Protein AF-A0A7C3SQ49-F1 (afdb_monomer)

Sequence (162 aa):
MRISTFVISEFVRDLIRKKVIDDKIDVESNEYNQIVITSQLMNLFWKGINSESCVVLSERTPICTTAYTLSIKSSSFLKSLNIEFIKNLFNTPGIKILLFYFPPIIPYVQDDIRKEKGRLLVDKKIRKILKDFNIPFIEVKTTDIKERVNLIISHIKENQVQ

pLDDT: mean 86.78, std 9.84, range [42.56, 95.81]

Radius of gyration: 16.17 Å; Cα contacts (8 Å, |Δi|>4): 155; chains: 1; bounding box: 40×34×42 Å

Mean predicted aligned error: 5.2 Å

Foldseek 3Di:
DDQAEQEADCVLVVCCVVVVAPLAQFLSGDQSSLVVVLVVQLVSLVVQVPDPRYDYHYPDDLLLSLLRCVSYPYDPVSNVSSVVSVVCSQPPPPDDDAAEDEQPQADDDDDVRDDPVRNVSSNVSSVVCCVVVVPDYDYQNDNDPVSSVVVVVVVVVVVVPD

Secondary structure (DSSP, 8-state):
-PPEEEEE-SHHHHHHHTTSS-S--STT--HHHHHHHHHHHHHHHHHHHTSTTEEEEESS-HHHHHHHHTTS---HHHHHHHHHHHHHHHT-TT-----EE--TTS-----TT--HHHHHHHHHHHHHHHHHTT---EE-----HHHHHHHHHHHHHHTT--

Structure (mmCIF, N/CA/C/O backbone):
data_AF-A0A7C3SQ49-F1
#
_entry.id   AF-A0A7C3SQ49-F1
#
loop_
_atom_site.group_PDB
_atom_site.id
_atom_site.type_symbol
_atom_site.label_atom_id
_atom_site.label_alt_id
_atom_site.label_comp_id
_atom_site.label_asym_id
_atom_site.label_entity_id
_atom_site.label_seq_id
_atom_site.pdbx_PDB_ins_code
_atom_site.Cartn_x
_atom_site.Cartn_y
_atom_site.Cartn_z
_atom_site.occupancy
_atom_site.B_iso_or_equiv
_atom_site.auth_seq_id
_atom_site.auth_comp_id
_atom_site.auth_asym_id
_atom_site.auth_atom_id
_atom_site.pdbx_PDB_model_num
ATOM 1 N N . MET A 1 1 ? -22.186 -8.055 20.337 1.00 55.56 1 MET A N 1
ATOM 2 C CA . MET A 1 1 ? -21.827 -7.949 18.906 1.00 55.56 1 MET A CA 1
ATOM 3 C C . MET A 1 1 ? -20.456 -8.590 18.712 1.00 55.56 1 MET A C 1
ATOM 5 O O . MET A 1 1 ? -19.560 -8.255 19.477 1.00 55.56 1 MET A O 1
ATOM 9 N N . ARG A 1 2 ? -20.287 -9.562 17.802 1.00 62.12 2 ARG A N 1
ATOM 10 C CA . ARG A 1 2 ? -18.960 -10.135 17.493 1.00 62.12 2 ARG A CA 1
ATOM 11 C C . ARG A 1 2 ? -18.287 -9.229 16.465 1.00 62.12 2 ARG A C 1
ATOM 13 O O . ARG A 1 2 ? -18.840 -9.043 15.389 1.00 62.12 2 ARG A O 1
ATOM 20 N N . ILE A 1 3 ? -17.124 -8.681 16.801 1.00 75.38 3 ILE A N 1
ATOM 21 C CA . ILE A 1 3 ? -16.267 -8.001 15.826 1.00 75.38 3 ILE A CA 1
ATOM 22 C C . ILE A 1 3 ? -15.633 -9.089 14.958 1.00 75.38 3 ILE A C 1
ATOM 24 O O . ILE A 1 3 ? -15.024 -10.021 15.487 1.00 75.38 3 ILE A O 1
ATOM 28 N N . SER A 1 4 ? -15.817 -8.998 13.645 1.00 83.44 4 SER A N 1
ATOM 29 C CA . SER A 1 4 ? -15.126 -9.852 12.681 1.00 83.44 4 SER A CA 1
ATOM 30 C C . SER A 1 4 ? -13.827 -9.181 12.228 1.00 83.44 4 SER A C 1
ATOM 32 O O . SER A 1 4 ? -13.705 -7.957 12.267 1.00 83.44 4 SER A O 1
ATOM 34 N N . THR A 1 5 ? -12.834 -9.973 11.828 1.00 88.50 5 THR A N 1
ATOM 35 C CA . THR A 1 5 ? -11.570 -9.455 11.292 1.00 88.50 5 THR A CA 1
ATOM 36 C C . THR A 1 5 ? -11.391 -9.971 9.875 1.00 88.50 5 THR A C 1
ATOM 38 O O . THR A 1 5 ? -11.434 -11.180 9.649 1.00 88.50 5 THR A O 1
ATOM 41 N N . PHE A 1 6 ? -11.152 -9.067 8.930 1.00 90.44 6 PHE A N 1
ATOM 42 C CA . PHE A 1 6 ? -10.839 -9.385 7.542 1.00 90.44 6 PHE A CA 1
ATOM 43 C C . PHE A 1 6 ? -9.395 -8.991 7.248 1.00 90.44 6 PHE A C 1
ATOM 45 O O . PHE A 1 6 ? -9.004 -7.838 7.424 1.00 90.44 6 PHE A O 1
ATOM 52 N N . VAL A 1 7 ? -8.588 -9.957 6.817 1.00 91.69 7 VAL A N 1
ATOM 53 C CA . VAL A 1 7 ? -7.155 -9.753 6.588 1.00 91.69 7 VAL A CA 1
ATOM 54 C C . VAL A 1 7 ? -6.872 -9.724 5.088 1.00 91.69 7 VAL A C 1
ATOM 56 O O . VAL A 1 7 ? -7.198 -10.664 4.368 1.00 91.69 7 VAL A O 1
ATOM 59 N N . ILE A 1 8 ? -6.240 -8.647 4.626 1.00 92.69 8 ILE A N 1
ATOM 60 C CA . ILE A 1 8 ? -5.730 -8.468 3.266 1.00 92.69 8 ILE A CA 1
ATOM 61 C C . ILE A 1 8 ? -4.213 -8.669 3.315 1.00 92.69 8 ILE A C 1
ATOM 63 O O . ILE A 1 8 ? -3.447 -7.765 3.656 1.00 92.69 8 ILE A O 1
ATOM 67 N N . SER A 1 9 ? -3.783 -9.882 2.988 1.00 91.06 9 SER A N 1
ATOM 68 C CA . SER A 1 9 ? -2.388 -10.325 3.040 1.00 91.06 9 SER A CA 1
ATOM 69 C C . SER A 1 9 ? -2.110 -11.290 1.883 1.00 91.06 9 SER A C 1
ATOM 71 O O . SER A 1 9 ? -3.044 -11.852 1.311 1.00 91.06 9 SER A O 1
ATOM 73 N N . GLU A 1 10 ? -0.841 -11.415 1.487 1.00 85.75 10 GLU A N 1
ATOM 74 C CA . GLU A 1 10 ? -0.303 -12.421 0.548 1.00 85.75 10 GLU A CA 1
ATOM 75 C C . GLU A 1 10 ? -0.932 -12.546 -0.858 1.00 85.75 10 GLU A C 1
ATOM 77 O O . GLU A 1 10 ? -0.421 -13.302 -1.685 1.00 85.75 10 GLU A O 1
ATOM 82 N N . PHE A 1 11 ? -1.948 -11.756 -1.219 1.00 90.44 11 PHE A N 1
ATOM 83 C CA . PHE A 1 11 ? -2.664 -11.919 -2.492 1.00 90.44 11 PHE A CA 1
ATOM 84 C C . PHE A 1 11 ? -1.765 -11.773 -3.733 1.00 90.44 11 PHE A C 1
ATOM 86 O O . PHE A 1 11 ? -2.005 -12.417 -4.749 1.00 90.44 11 PHE A O 1
ATOM 93 N N . VAL A 1 12 ? -0.700 -10.965 -3.672 1.00 89.81 12 VAL A N 1
ATOM 94 C CA . VAL A 1 12 ? 0.274 -10.859 -4.775 1.00 89.81 12 VAL A CA 1
ATOM 95 C C . VAL A 1 12 ? 1.025 -12.181 -4.958 1.00 89.81 12 VAL A C 1
ATOM 97 O O . VAL A 1 12 ? 1.199 -12.638 -6.084 1.00 89.81 12 VAL A O 1
ATOM 100 N N . ARG A 1 13 ? 1.413 -12.840 -3.856 1.00 88.75 13 ARG A N 1
ATOM 101 C CA . ARG A 1 13 ? 2.046 -14.167 -3.905 1.00 88.75 13 ARG A CA 1
ATOM 102 C C . ARG A 1 13 ? 1.069 -15.206 -4.451 1.00 88.75 13 ARG A C 1
ATOM 104 O O . ARG A 1 13 ? 1.483 -16.076 -5.208 1.00 88.75 13 ARG A O 1
ATOM 111 N N . ASP A 1 14 ? -0.219 -15.100 -4.127 1.00 92.00 14 ASP A N 1
ATOM 112 C CA . ASP A 1 14 ? -1.255 -15.960 -4.713 1.00 92.00 14 ASP A CA 1
ATOM 113 C C . ASP A 1 14 ? -1.382 -15.786 -6.223 1.00 92.00 14 ASP A C 1
ATOM 115 O O . ASP A 1 14 ? -1.474 -16.781 -6.940 1.00 92.00 14 ASP A O 1
ATOM 119 N N . LEU A 1 15 ? -1.370 -14.544 -6.714 1.00 92.31 15 LEU A N 1
ATOM 120 C CA . LEU A 1 15 ? -1.434 -14.253 -8.147 1.00 92.31 15 LEU A CA 1
ATOM 121 C C . LEU A 1 15 ? -0.223 -14.837 -8.894 1.00 92.31 15 LEU A C 1
ATOM 123 O O . LEU A 1 15 ? -0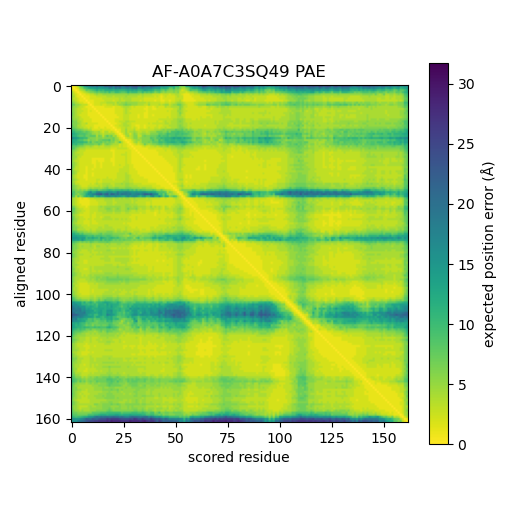.408 -15.430 -9.957 1.00 92.31 15 LEU A O 1
ATOM 127 N N . ILE A 1 16 ? 0.981 -14.753 -8.312 1.00 91.00 16 ILE A N 1
ATOM 128 C CA . ILE A 1 16 ? 2.202 -15.376 -8.857 1.00 91.00 16 ILE A CA 1
ATOM 129 C C . ILE A 1 16 ? 2.083 -16.907 -8.847 1.00 91.00 16 ILE A C 1
ATOM 131 O O . ILE A 1 16 ? 2.281 -17.552 -9.875 1.00 91.00 16 ILE A O 1
ATOM 135 N N . ARG A 1 17 ? 1.702 -17.515 -7.711 1.00 91.88 17 ARG A N 1
ATOM 136 C CA . ARG A 1 17 ? 1.540 -18.980 -7.581 1.00 91.88 17 ARG A CA 1
ATOM 137 C C . ARG A 1 17 ? 0.535 -19.545 -8.585 1.00 91.88 17 ARG A C 1
ATOM 139 O O . ARG A 1 17 ? 0.760 -20.610 -9.153 1.00 91.88 17 ARG A O 1
ATOM 146 N N . LYS A 1 18 ? -0.559 -18.817 -8.819 1.00 94.31 18 LYS A N 1
ATOM 147 C CA . LYS A 1 18 ? -1.603 -19.157 -9.799 1.00 94.31 18 LYS A CA 1
ATOM 148 C C . LYS A 1 18 ? -1.219 -18.808 -11.242 1.00 94.31 18 LYS A C 1
ATOM 150 O O . LYS A 1 18 ? -2.017 -19.067 -12.137 1.00 94.31 18 LYS A O 1
ATOM 155 N N . LYS A 1 19 ? -0.027 -18.241 -11.469 1.00 93.06 19 LYS A N 1
ATOM 156 C CA . LYS A 1 19 ? 0.484 -17.800 -12.778 1.00 93.06 19 LYS A CA 1
ATOM 157 C C . LYS A 1 19 ? -0.425 -16.781 -13.478 1.00 93.06 19 LYS A C 1
ATOM 159 O O . LYS A 1 19 ? -0.509 -16.765 -14.701 1.00 93.06 19 LYS A O 1
ATOM 164 N N . VAL A 1 20 ? -1.119 -15.946 -12.703 1.00 93.69 20 VAL A N 1
ATOM 165 C CA . VAL A 1 20 ? -1.936 -14.836 -13.230 1.00 93.69 20 VAL A CA 1
ATOM 166 C C . VAL A 1 20 ? -1.044 -13.657 -13.618 1.00 93.69 20 VAL A C 1
ATOM 168 O O . VAL A 1 20 ? -1.305 -12.980 -14.604 1.00 93.69 20 VAL A O 1
ATOM 171 N N . ILE A 1 21 ? 0.015 -13.428 -12.842 1.00 92.00 21 ILE A N 1
ATOM 172 C CA . ILE A 1 21 ? 1.062 -12.438 -13.105 1.00 92.00 21 ILE A CA 1
ATOM 173 C C . ILE A 1 21 ? 2.426 -13.125 -13.024 1.00 92.00 21 ILE A C 1
ATOM 175 O O . ILE A 1 21 ? 2.552 -14.179 -12.393 1.00 92.00 21 ILE A O 1
ATOM 179 N N . ASP A 1 22 ? 3.439 -12.527 -13.645 1.00 87.50 22 ASP A N 1
ATOM 180 C CA . ASP A 1 22 ? 4.829 -12.947 -13.445 1.00 87.50 22 ASP A CA 1
ATOM 181 C C . ASP A 1 22 ? 5.377 -12.477 -12.077 1.00 87.50 22 ASP A C 1
ATOM 183 O O . ASP A 1 22 ? 4.722 -11.752 -11.322 1.00 87.50 22 ASP A O 1
ATOM 187 N N . ASP A 1 23 ? 6.583 -12.921 -11.730 1.00 80.69 23 ASP A N 1
ATOM 188 C CA . ASP A 1 23 ? 7.265 -12.590 -10.475 1.00 80.69 23 ASP A CA 1
ATOM 189 C C . ASP A 1 23 ? 7.907 -11.189 -10.464 1.00 80.69 23 ASP A C 1
ATOM 191 O O . ASP A 1 23 ? 8.385 -10.729 -9.421 1.00 80.69 23 ASP A O 1
ATOM 195 N N . LYS A 1 24 ? 7.851 -10.446 -11.578 1.00 82.50 24 LYS A N 1
ATOM 196 C CA . LYS A 1 24 ? 8.351 -9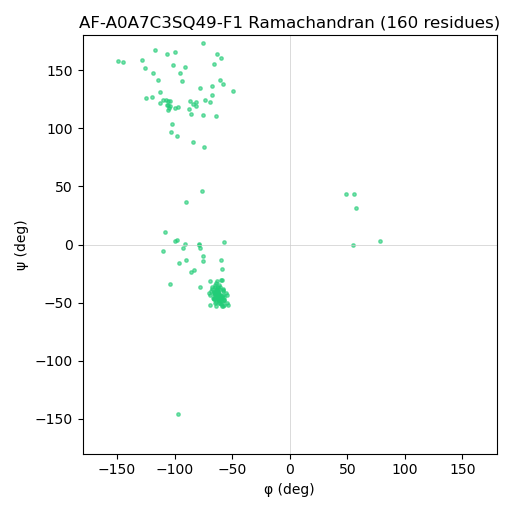.071 -11.679 1.00 82.50 24 LYS A CA 1
ATOM 197 C C . LYS A 1 24 ? 7.284 -8.107 -11.174 1.00 82.50 24 LYS A C 1
ATOM 199 O O . LYS A 1 24 ? 6.452 -7.573 -11.914 1.00 82.50 24 LYS A O 1
ATOM 204 N N . ILE A 1 25 ? 7.318 -7.856 -9.870 1.00 76.19 25 ILE A N 1
ATOM 205 C CA . ILE A 1 25 ? 6.320 -7.025 -9.171 1.00 76.19 25 ILE A CA 1
ATOM 206 C C . ILE A 1 25 ? 6.854 -5.672 -8.669 1.00 76.19 25 ILE A C 1
ATOM 208 O O . ILE A 1 25 ? 6.078 -4.866 -8.158 1.00 76.19 25 ILE A O 1
ATOM 212 N N . ASP A 1 26 ? 8.160 -5.421 -8.804 1.00 77.00 26 ASP A N 1
ATOM 213 C CA . ASP A 1 26 ? 8.848 -4.204 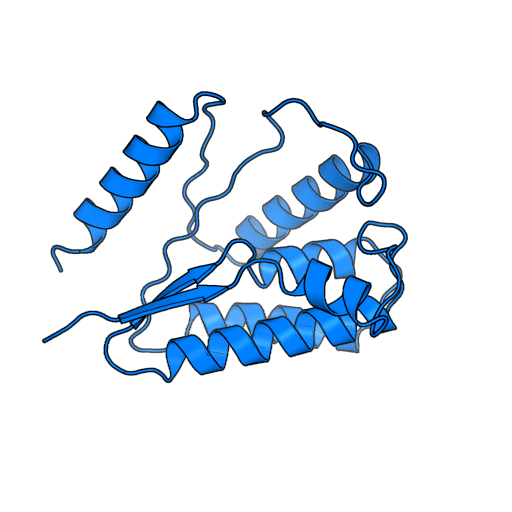-8.337 1.00 77.00 26 ASP A CA 1
ATOM 214 C C . ASP A 1 26 ? 9.030 -3.170 -9.479 1.00 77.00 26 ASP A C 1
ATOM 216 O O . ASP A 1 26 ? 8.195 -3.063 -10.372 1.00 77.00 26 ASP A O 1
ATOM 220 N N . VAL A 1 27 ? 10.123 -2.401 -9.498 1.00 73.62 27 VAL A N 1
ATOM 221 C CA . VAL A 1 27 ? 10.458 -1.426 -10.561 1.00 73.62 27 VAL A CA 1
ATOM 222 C C . VAL A 1 27 ? 10.614 -2.028 -11.963 1.00 73.62 27 VAL A C 1
ATOM 224 O O . VAL A 1 27 ? 10.650 -1.295 -12.946 1.00 73.62 27 VAL A O 1
ATOM 227 N N . GLU A 1 28 ? 10.713 -3.351 -12.056 1.00 78.56 28 GLU A N 1
ATOM 228 C CA . GLU A 1 28 ? 10.777 -4.109 -13.313 1.00 78.56 28 GLU A CA 1
ATOM 229 C C . GLU A 1 28 ? 9.414 -4.675 -13.727 1.00 78.56 28 GLU A C 1
ATOM 231 O O . GLU A 1 28 ? 9.321 -5.403 -14.714 1.00 78.56 28 GLU A O 1
ATOM 236 N N . SER A 1 29 ? 8.362 -4.363 -12.968 1.00 82.94 29 SER A N 1
ATOM 237 C CA . SER A 1 29 ? 7.008 -4.793 -13.277 1.00 82.94 29 SER A CA 1
ATOM 238 C C . SER A 1 29 ? 6.488 -4.169 -14.566 1.00 82.94 29 SER A C 1
ATOM 240 O O . SER A 1 29 ? 6.914 -3.092 -14.990 1.00 82.94 29 SER A O 1
ATOM 242 N N . ASN A 1 30 ? 5.528 -4.851 -15.179 1.00 86.50 30 ASN A N 1
ATOM 243 C CA . ASN A 1 30 ? 4.822 -4.369 -16.353 1.00 86.50 30 ASN A CA 1
ATOM 244 C C . ASN A 1 30 ? 3.454 -3.775 -15.964 1.00 86.50 30 ASN A C 1
ATOM 246 O O . ASN A 1 30 ? 2.956 -3.949 -14.850 1.00 86.50 30 ASN A O 1
ATOM 250 N N . GLU A 1 31 ? 2.842 -3.047 -16.894 1.00 88.38 31 GLU A N 1
ATOM 251 C CA . GLU A 1 31 ? 1.553 -2.391 -16.664 1.00 88.38 31 GLU A CA 1
ATOM 252 C C . GLU A 1 31 ? 0.414 -3.383 -16.390 1.00 88.38 31 GLU A C 1
ATOM 254 O O . GLU A 1 31 ? -0.411 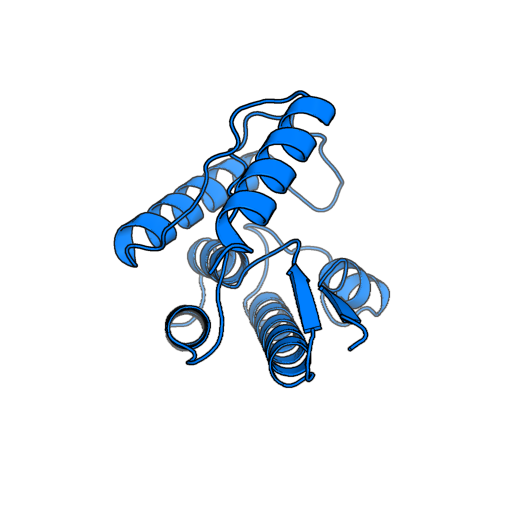-3.130 -15.513 1.00 88.38 31 GLU A O 1
ATOM 259 N N . TYR A 1 32 ? 0.399 -4.528 -17.077 1.00 90.06 32 TYR A N 1
ATOM 260 C CA . TYR A 1 32 ? -0.608 -5.570 -16.876 1.00 90.06 32 TYR A CA 1
ATOM 261 C C . TYR A 1 32 ? -0.600 -6.095 -15.434 1.00 90.06 32 TYR A C 1
ATOM 263 O O . TYR A 1 32 ? -1.644 -6.111 -14.782 1.00 90.06 32 TYR A O 1
ATOM 271 N N . ASN A 1 33 ? 0.574 -6.431 -14.891 1.00 91.19 33 ASN A N 1
ATOM 272 C CA . ASN A 1 33 ? 0.717 -6.877 -13.507 1.00 91.19 33 ASN A CA 1
ATOM 273 C C . ASN A 1 33 ? 0.171 -5.832 -12.530 1.00 91.19 33 ASN A C 1
ATOM 275 O O . ASN A 1 33 ? -0.561 -6.177 -11.605 1.00 91.19 33 ASN A O 1
ATOM 279 N N . GLN A 1 34 ? 0.497 -4.551 -12.736 1.00 90.12 34 GLN A N 1
ATOM 280 C CA . GLN A 1 34 ? 0.024 -3.482 -11.856 1.00 90.12 34 GLN A CA 1
ATOM 281 C C . GLN A 1 34 ? -1.492 -3.278 -11.952 1.00 90.12 34 GLN A C 1
ATOM 283 O O . GLN A 1 34 ? -2.123 -3.065 -10.920 1.00 90.12 34 GLN A O 1
ATOM 288 N N . ILE A 1 35 ? -2.096 -3.415 -13.139 1.00 90.88 35 ILE A N 1
ATOM 289 C CA . ILE A 1 35 ? -3.560 -3.413 -13.297 1.00 90.88 35 ILE A CA 1
ATOM 290 C C . ILE A 1 35 ? -4.176 -4.547 -12.475 1.00 90.88 35 ILE A C 1
ATOM 292 O O . ILE A 1 35 ? -5.039 -4.290 -11.640 1.00 90.88 35 ILE A O 1
ATOM 296 N N . VAL A 1 36 ? -3.700 -5.785 -12.653 1.00 92.62 36 VAL A N 1
ATOM 297 C CA . VAL A 1 36 ? -4.234 -6.958 -11.942 1.00 92.62 36 VAL A CA 1
ATOM 298 C C . VAL A 1 36 ? -4.091 -6.799 -10.425 1.00 92.62 36 VAL A C 1
ATOM 300 O O . VAL A 1 36 ? -5.048 -7.032 -9.684 1.00 92.62 36 VAL A O 1
ATOM 303 N N . ILE A 1 37 ? -2.920 -6.362 -9.953 1.00 91.94 37 ILE A N 1
ATOM 304 C CA . ILE A 1 37 ? -2.654 -6.133 -8.528 1.00 91.94 37 ILE A CA 1
ATOM 305 C C . ILE A 1 37 ? -3.580 -5.042 -7.974 1.00 91.94 37 ILE A C 1
ATOM 307 O O . ILE A 1 37 ? -4.196 -5.251 -6.927 1.00 91.94 37 ILE A O 1
ATOM 311 N N . THR A 1 38 ? -3.703 -3.899 -8.658 1.00 92.00 38 THR A N 1
ATOM 312 C CA . THR A 1 38 ? -4.576 -2.797 -8.229 1.00 92.00 38 THR A CA 1
ATOM 313 C C . THR A 1 38 ? -6.038 -3.239 -8.191 1.00 92.00 38 THR A C 1
ATOM 315 O O . THR A 1 38 ? -6.701 -3.022 -7.178 1.00 92.00 38 THR A O 1
ATOM 318 N N . SER A 1 39 ? -6.538 -3.917 -9.227 1.00 92.88 39 SER A N 1
ATOM 319 C CA . SER A 1 39 ? -7.920 -4.410 -9.275 1.00 92.88 39 SER A CA 1
ATOM 320 C C . SER A 1 39 ? -8.222 -5.415 -8.161 1.00 92.88 39 SER A C 1
ATOM 322 O O . SER A 1 39 ? -9.262 -5.315 -7.508 1.00 92.88 39 SER A O 1
ATOM 324 N N . GLN A 1 40 ? -7.306 -6.352 -7.891 1.00 94.62 40 GLN A N 1
ATOM 325 C CA . GLN A 1 40 ? -7.479 -7.317 -6.805 1.00 94.62 40 GLN A CA 1
ATOM 326 C C . GLN A 1 40 ? -7.481 -6.626 -5.436 1.00 94.62 40 GLN A C 1
ATOM 328 O O . GLN A 1 40 ? -8.312 -6.950 -4.585 1.00 94.62 40 GLN A O 1
ATOM 333 N N . LEU A 1 41 ? -6.591 -5.651 -5.229 1.00 93.81 41 LEU A N 1
ATOM 334 C CA . LEU A 1 41 ? -6.538 -4.878 -3.991 1.00 93.81 41 LEU A CA 1
ATOM 335 C C . LEU A 1 41 ? -7.831 -4.081 -3.771 1.00 93.81 41 LEU A C 1
ATOM 337 O O . LEU A 1 41 ? -8.388 -4.131 -2.677 1.00 93.81 41 LEU A O 1
ATOM 341 N N . MET A 1 42 ? -8.338 -3.403 -4.807 1.00 94.00 42 MET A N 1
ATOM 342 C CA . MET A 1 42 ? -9.623 -2.692 -4.766 1.00 94.00 42 MET A CA 1
ATOM 343 C C . MET A 1 42 ? -10.762 -3.614 -4.337 1.00 94.00 42 MET A C 1
ATOM 345 O O . MET A 1 42 ? -11.492 -3.295 -3.403 1.00 94.00 42 MET A O 1
ATOM 349 N N . ASN A 1 43 ? -10.881 -4.779 -4.974 1.00 94.00 43 ASN A N 1
ATOM 350 C CA . ASN A 1 43 ? -11.923 -5.750 -4.655 1.00 94.00 43 ASN A CA 1
ATOM 351 C C . ASN A 1 43 ? -11.854 -6.217 -3.189 1.00 94.00 43 ASN A C 1
ATOM 353 O O . ASN A 1 43 ? -12.867 -6.257 -2.495 1.00 94.00 43 ASN A O 1
ATOM 357 N N . LEU A 1 44 ? -10.652 -6.525 -2.691 1.00 93.38 44 LEU A N 1
ATOM 358 C CA . LEU A 1 44 ? -10.453 -6.957 -1.305 1.00 93.38 44 LEU A CA 1
ATOM 359 C C . LEU A 1 44 ? -10.801 -5.854 -0.296 1.00 93.38 44 LEU A C 1
ATOM 361 O O . LEU A 1 44 ? -11.473 -6.143 0.693 1.00 93.38 44 LEU A O 1
ATOM 365 N N . PHE A 1 45 ? -10.406 -4.603 -0.556 1.00 92.25 45 PHE A N 1
ATOM 366 C CA . PHE A 1 45 ? -10.793 -3.472 0.291 1.00 92.25 45 PHE A CA 1
ATOM 367 C C . PHE A 1 45 ? -12.309 -3.298 0.323 1.00 92.25 45 PHE A C 1
ATOM 369 O O . PHE A 1 45 ? -12.882 -3.269 1.407 1.00 92.25 45 PHE A O 1
ATOM 376 N N . TRP A 1 46 ? -12.979 -3.257 -0.832 1.00 90.94 46 TRP A N 1
ATOM 377 C CA . TRP A 1 46 ? -14.432 -3.071 -0.869 1.00 90.94 46 TRP A CA 1
ATOM 378 C C . TRP A 1 46 ? -15.193 -4.231 -0.235 1.00 90.94 46 TRP A C 1
ATOM 380 O O . TRP A 1 46 ? -16.189 -4.005 0.447 1.00 90.94 46 TRP A O 1
ATOM 390 N N . LYS A 1 47 ? -14.699 -5.465 -0.373 1.00 90.75 47 LYS A N 1
ATOM 391 C CA . LYS A 1 47 ? -15.254 -6.614 0.346 1.00 90.75 47 LYS A CA 1
ATOM 392 C C . LYS A 1 47 ? -15.144 -6.441 1.864 1.00 90.75 47 LYS A C 1
ATOM 394 O O . LYS A 1 47 ? -16.115 -6.704 2.570 1.00 90.75 47 LYS A O 1
ATOM 399 N N . GLY A 1 48 ? -13.991 -5.990 2.360 1.00 89.12 48 GLY A N 1
ATOM 400 C CA . GLY A 1 48 ? -13.780 -5.735 3.787 1.00 89.12 48 GLY A CA 1
ATOM 401 C C . GLY A 1 48 ? -14.647 -4.592 4.319 1.00 89.12 48 GLY A C 1
ATOM 402 O O . GLY A 1 48 ? -15.257 -4.726 5.371 1.00 89.12 48 GLY A O 1
ATOM 403 N N . ILE A 1 49 ? -14.752 -3.502 3.559 1.00 87.44 49 ILE A N 1
ATOM 404 C CA . ILE A 1 49 ? -15.542 -2.311 3.901 1.00 87.44 49 ILE A CA 1
ATOM 405 C C . ILE A 1 49 ? -17.040 -2.616 3.968 1.00 87.44 49 ILE A C 1
ATOM 407 O O . ILE A 1 49 ? -17.717 -2.174 4.889 1.00 87.44 49 ILE A O 1
ATOM 411 N N . ASN A 1 50 ? -17.552 -3.391 3.012 1.00 85.88 50 ASN A N 1
ATOM 412 C CA . ASN A 1 50 ? -18.968 -3.754 2.954 1.00 85.88 50 ASN A CA 1
ATOM 413 C C . ASN A 1 50 ? -19.345 -4.889 3.924 1.00 85.88 50 ASN A C 1
ATOM 415 O O . ASN A 1 50 ? -20.496 -5.319 3.942 1.00 85.88 50 ASN A O 1
ATOM 419 N N . SER A 1 51 ? -18.396 -5.407 4.709 1.00 81.94 51 SER A N 1
ATOM 420 C CA . SER A 1 51 ? -18.675 -6.419 5.728 1.00 81.94 51 SER A CA 1
ATOM 421 C C . SER A 1 51 ? -19.063 -5.731 7.039 1.00 81.94 51 SER A C 1
ATOM 423 O O . SER A 1 51 ? -18.255 -5.015 7.631 1.00 81.94 51 SER A O 1
ATOM 425 N N . GLU A 1 52 ? -20.294 -5.940 7.512 1.00 70.19 52 GLU A N 1
ATOM 426 C CA . GLU A 1 52 ? -20.759 -5.347 8.771 1.00 70.19 52 GLU A CA 1
ATOM 427 C C . GLU A 1 52 ? -19.866 -5.752 9.959 1.00 70.19 52 GLU A C 1
ATOM 429 O O . GLU A 1 52 ? -19.488 -6.915 10.117 1.00 70.19 52 GLU A O 1
ATOM 434 N N . SER A 1 53 ? -19.562 -4.789 10.838 1.00 65.81 53 SER A N 1
ATOM 435 C CA . SER A 1 53 ? -18.794 -5.008 12.078 1.00 65.81 53 SER A CA 1
ATOM 436 C C . SER A 1 53 ? -17.419 -5.661 11.866 1.00 65.81 53 SER A C 1
ATOM 438 O O . SER A 1 53 ? -17.038 -6.577 12.604 1.00 65.81 53 SER A O 1
ATOM 440 N N . CYS A 1 54 ? -16.678 -5.205 10.853 1.00 78.88 54 CYS A N 1
ATOM 441 C CA . CYS A 1 54 ? -15.390 -5.774 10.474 1.00 78.88 54 CYS A CA 1
ATOM 442 C C . CYS A 1 54 ? -14.212 -4.816 10.720 1.00 78.88 54 CYS A C 1
ATOM 444 O O . CYS A 1 54 ? -14.215 -3.672 10.271 1.00 78.88 54 CYS A O 1
ATOM 446 N N . VAL A 1 55 ? -13.154 -5.303 11.373 1.00 88.50 55 VAL A N 1
ATOM 447 C CA . VAL A 1 55 ? -11.826 -4.673 11.343 1.00 88.50 55 VAL A CA 1
ATOM 448 C C . VAL A 1 55 ? -11.079 -5.204 10.126 1.00 88.50 55 VAL A C 1
ATOM 450 O O . VAL A 1 55 ? -10.893 -6.414 9.992 1.00 88.50 55 VAL A O 1
ATOM 453 N N . VAL A 1 56 ? -10.628 -4.311 9.246 1.00 90.88 56 VAL A N 1
ATOM 454 C CA . VAL A 1 56 ? -9.800 -4.681 8.091 1.00 90.88 56 VAL A CA 1
ATOM 455 C C . VAL A 1 56 ? -8.329 -4.465 8.430 1.00 90.88 56 VAL A C 1
ATOM 457 O O . VAL A 1 56 ? -7.903 -3.342 8.692 1.00 90.88 56 VAL A O 1
ATOM 460 N N . LEU A 1 57 ? -7.541 -5.538 8.400 1.00 91.88 57 LEU A N 1
ATOM 461 C CA . LEU A 1 57 ? -6.087 -5.483 8.540 1.00 91.88 57 LEU A CA 1
ATOM 462 C C . LEU A 1 57 ? -5.459 -5.687 7.166 1.00 91.88 57 LEU A C 1
ATOM 464 O O . LEU A 1 57 ? -5.655 -6.735 6.559 1.00 91.88 57 LEU A O 1
ATOM 468 N N . SER A 1 58 ? -4.708 -4.706 6.669 1.00 92.81 58 SER A N 1
ATOM 469 C CA . SER A 1 58 ? -4.088 -4.782 5.343 1.00 92.81 58 SER A CA 1
ATOM 470 C C . SER A 1 58 ? -2.584 -4.569 5.413 1.00 92.81 58 SER A C 1
ATOM 472 O O . SER A 1 58 ? -2.124 -3.549 5.924 1.00 92.81 58 SER A O 1
ATOM 474 N N . GLU A 1 59 ? -1.813 -5.502 4.854 1.00 89.06 59 GLU A N 1
ATOM 475 C CA . GLU A 1 59 ? -0.349 -5.382 4.768 1.00 89.06 59 GLU A CA 1
ATOM 476 C C . GLU A 1 59 ? 0.095 -4.291 3.792 1.00 89.06 59 GLU A C 1
ATOM 478 O O . GLU A 1 59 ? 1.150 -3.678 3.955 1.00 89.06 59 GLU A O 1
ATOM 483 N N . ARG A 1 60 ? -0.698 -4.071 2.738 1.00 87.50 60 ARG A N 1
ATOM 484 C CA . ARG A 1 60 ? -0.440 -3.068 1.704 1.00 87.50 60 ARG A CA 1
ATOM 485 C C . ARG A 1 60 ? -1.634 -2.154 1.549 1.00 87.50 60 ARG A C 1
ATOM 487 O O . ARG A 1 60 ? -2.778 -2.546 1.751 1.00 87.50 60 ARG A O 1
ATOM 494 N N . THR A 1 61 ? -1.368 -0.931 1.132 1.00 91.81 61 THR A N 1
ATOM 495 C CA . THR A 1 61 ? -2.412 0.051 0.856 1.00 91.81 61 THR A CA 1
ATOM 496 C C . THR A 1 61 ? -2.386 0.439 -0.618 1.00 91.81 61 THR A C 1
ATOM 498 O O . THR A 1 61 ? -1.407 0.151 -1.317 1.00 91.81 61 THR A O 1
ATOM 501 N N . PRO A 1 62 ? -3.420 1.135 -1.112 1.00 91.38 62 PRO A N 1
ATOM 502 C CA . PRO A 1 62 ? -3.417 1.664 -2.477 1.00 91.38 62 PRO A CA 1
ATOM 503 C C . PRO A 1 62 ? -2.256 2.633 -2.743 1.00 91.38 62 PRO A C 1
ATOM 505 O O . PRO A 1 62 ? -1.824 2.816 -3.878 1.00 91.38 62 PRO A O 1
ATOM 508 N N . ILE A 1 63 ? -1.679 3.216 -1.687 1.00 94.75 63 ILE A N 1
ATOM 509 C CA . ILE A 1 63 ? -0.460 4.028 -1.769 1.00 94.75 63 ILE A CA 1
ATOM 510 C C . ILE A 1 63 ? 0.708 3.186 -2.295 1.00 94.75 63 ILE A C 1
ATOM 512 O O . ILE A 1 63 ? 1.493 3.669 -3.109 1.00 94.75 63 ILE A O 1
ATOM 516 N N . CYS A 1 64 ? 0.805 1.915 -1.888 1.00 91.12 64 CYS A N 1
ATOM 517 C CA . CYS A 1 64 ? 1.845 1.007 -2.359 1.00 91.12 64 CYS A CA 1
ATOM 518 C C . CYS A 1 64 ? 1.717 0.756 -3.866 1.00 91.12 64 CYS A C 1
ATOM 520 O O . CYS A 1 64 ? 2.683 0.968 -4.594 1.00 91.12 64 CYS A O 1
ATOM 522 N N . THR A 1 65 ? 0.541 0.346 -4.352 1.00 89.88 65 THR A N 1
ATOM 523 C CA . THR A 1 65 ? 0.318 0.064 -5.786 1.00 89.88 65 THR A CA 1
ATOM 524 C C . THR A 1 65 ? 0.510 1.313 -6.643 1.00 89.88 65 THR A C 1
ATOM 526 O O . THR A 1 65 ? 1.120 1.254 -7.711 1.00 89.88 65 THR A O 1
ATOM 529 N N . THR A 1 66 ? 0.102 2.474 -6.128 1.00 92.12 66 THR A N 1
ATOM 530 C CA . THR A 1 66 ? 0.372 3.774 -6.754 1.00 92.12 66 THR A CA 1
ATOM 531 C C . THR A 1 66 ?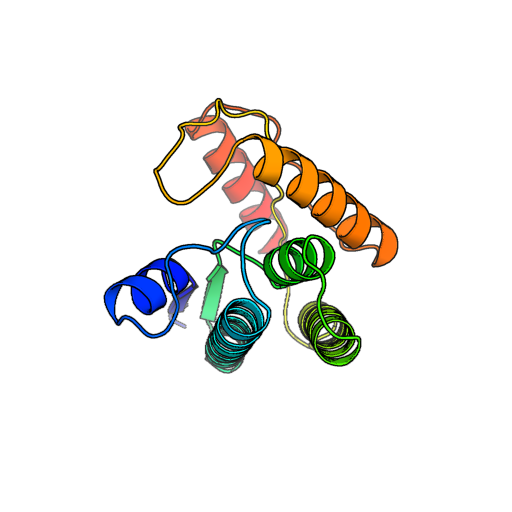 1.873 4.045 -6.845 1.00 92.12 66 THR A C 1
ATOM 533 O O . THR A 1 66 ? 2.366 4.457 -7.893 1.00 92.12 66 THR A O 1
ATOM 536 N N . ALA A 1 67 ? 2.634 3.788 -5.779 1.00 92.19 67 ALA A N 1
ATOM 537 C CA . ALA A 1 67 ? 4.077 4.005 -5.761 1.00 92.19 67 ALA A CA 1
ATOM 538 C C . ALA A 1 67 ? 4.825 3.115 -6.771 1.00 92.19 67 ALA A C 1
ATOM 540 O O . ALA A 1 67 ? 5.725 3.611 -7.455 1.00 92.19 67 ALA A O 1
ATOM 541 N N . TYR A 1 68 ? 4.425 1.848 -6.926 1.00 89.25 68 TYR A N 1
ATOM 542 C CA . TYR A 1 68 ? 4.954 0.969 -7.980 1.00 89.25 68 TYR A CA 1
ATOM 543 C C . TYR A 1 68 ? 4.558 1.456 -9.376 1.00 89.25 68 TYR A C 1
ATOM 545 O O . TYR A 1 68 ? 5.420 1.614 -10.238 1.00 89.25 68 TYR A O 1
ATOM 553 N N . THR A 1 69 ? 3.288 1.819 -9.575 1.00 89.50 69 THR A N 1
ATOM 554 C CA . THR A 1 69 ? 2.786 2.389 -10.838 1.00 89.50 69 THR A CA 1
ATOM 555 C C . THR A 1 69 ? 3.570 3.637 -11.258 1.00 89.50 69 THR A C 1
ATOM 557 O O . THR A 1 69 ? 3.906 3.794 -12.430 1.00 89.50 69 THR A O 1
ATOM 560 N N . LEU A 1 70 ? 3.905 4.520 -10.311 1.00 87.69 70 LEU A N 1
ATOM 561 C CA . LEU A 1 70 ? 4.708 5.728 -10.543 1.00 87.69 70 LEU A CA 1
ATOM 562 C C . LEU A 1 70 ? 6.209 5.457 -10.731 1.00 87.69 70 LEU A C 1
ATOM 564 O O . LEU A 1 70 ? 6.956 6.391 -11.050 1.00 87.69 70 LEU A O 1
ATOM 568 N N . SER A 1 71 ? 6.657 4.229 -10.476 1.00 85.38 71 SER A N 1
ATOM 569 C CA . SER A 1 71 ? 8.048 3.798 -10.642 1.00 85.38 71 SER A CA 1
ATOM 570 C C . SER A 1 71 ? 8.293 3.118 -11.991 1.00 85.38 71 SER A C 1
ATOM 572 O O . SER A 1 71 ? 9.442 3.037 -12.418 1.00 85.38 71 SER A O 1
ATOM 574 N N . ILE A 1 72 ? 7.231 2.704 -12.685 1.00 82.56 72 ILE A N 1
ATOM 575 C CA . ILE A 1 72 ? 7.283 2.132 -14.034 1.00 82.56 72 ILE A CA 1
ATOM 576 C C . ILE A 1 72 ? 6.758 3.125 -15.085 1.00 82.56 72 ILE A C 1
ATOM 578 O O . ILE A 1 72 ? 6.074 4.105 -14.769 1.00 82.56 72 ILE A O 1
ATOM 582 N N . LYS A 1 73 ? 7.047 2.873 -16.368 1.00 78.38 73 LYS A N 1
ATOM 583 C CA . LYS A 1 73 ? 6.396 3.584 -17.481 1.00 78.38 73 LYS A CA 1
ATOM 584 C C . LYS A 1 73 ? 4.963 3.061 -17.649 1.00 78.38 73 LYS A C 1
ATOM 586 O O . LYS A 1 73 ? 4.725 2.173 -18.453 1.00 78.38 73 LYS A O 1
ATOM 591 N N . SER A 1 74 ? 4.035 3.595 -16.860 1.00 78.00 74 SER A N 1
ATOM 592 C CA . SER A 1 74 ? 2.600 3.275 -16.906 1.00 78.00 74 SER A CA 1
ATOM 593 C C . SER A 1 74 ? 1.785 4.344 -17.643 1.00 78.00 74 SER A C 1
ATOM 595 O O . SER A 1 74 ? 2.175 5.525 -17.671 1.00 78.00 74 SER A O 1
ATOM 597 N N . SER A 1 75 ? 0.636 3.941 -18.200 1.00 79.81 75 SER A N 1
ATOM 598 C CA . SER A 1 75 ? -0.332 4.850 -18.821 1.00 79.81 75 SER A CA 1
ATOM 599 C C . SER A 1 75 ? -0.860 5.902 -17.839 1.00 79.81 75 SER A C 1
ATOM 601 O O . SER A 1 75 ? -0.786 5.772 -16.613 1.00 79.81 75 SER A O 1
ATOM 603 N N . SER A 1 76 ? -1.414 6.985 -18.386 1.00 87.00 76 SER A N 1
ATOM 604 C CA . SER A 1 76 ? -2.146 7.988 -17.605 1.00 87.00 76 SER A CA 1
ATOM 605 C C . SER A 1 76 ? -3.369 7.391 -16.906 1.00 87.00 76 SER A C 1
ATOM 607 O O . SER A 1 76 ? -3.655 7.776 -15.775 1.00 87.00 76 SER A O 1
ATOM 609 N N . PHE A 1 77 ? -4.032 6.419 -17.538 1.00 88.38 77 PHE A N 1
ATOM 610 C CA . PHE A 1 77 ? -5.214 5.745 -17.007 1.00 88.38 77 PHE A CA 1
ATOM 611 C C . PHE A 1 77 ? -4.928 4.998 -15.699 1.00 88.38 77 PHE A C 1
ATOM 613 O O . PHE A 1 77 ? -5.615 5.199 -14.701 1.00 88.38 77 PHE A O 1
ATOM 620 N N . LEU A 1 78 ? -3.879 4.170 -15.655 1.00 89.06 78 LEU A N 1
ATOM 621 C CA . LEU A 1 78 ? -3.564 3.429 -14.431 1.00 89.06 78 LEU A CA 1
ATOM 622 C C . LEU A 1 78 ? -3.189 4.375 -13.278 1.00 89.06 78 LEU A C 1
ATOM 624 O O . LEU A 1 78 ? -3.499 4.112 -12.114 1.00 89.06 78 LEU A O 1
ATOM 628 N N . LYS A 1 79 ? -2.543 5.504 -13.590 1.00 90.06 79 LYS A N 1
ATOM 629 C CA . LYS A 1 79 ? -2.238 6.545 -12.600 1.00 90.06 79 LYS A CA 1
ATOM 630 C C . LYS A 1 79 ? -3.509 7.202 -12.070 1.00 90.06 79 LYS A C 1
ATOM 632 O O . LYS A 1 79 ? -3.629 7.339 -10.855 1.00 90.06 79 LYS A O 1
ATOM 637 N N . SER A 1 80 ? -4.447 7.586 -12.941 1.00 90.81 80 SER A N 1
ATOM 638 C CA . SER A 1 80 ? -5.710 8.198 -12.512 1.00 90.81 80 SER A CA 1
ATOM 639 C C . SER A 1 80 ? -6.541 7.234 -11.668 1.00 90.81 80 SER A C 1
ATOM 641 O O . SER A 1 80 ? -6.979 7.622 -10.590 1.00 90.81 80 SER A O 1
ATOM 643 N N . LEU A 1 81 ? -6.642 5.964 -12.076 1.00 90.88 81 LEU A N 1
ATOM 644 C CA . LEU A 1 81 ? -7.352 4.922 -11.328 1.00 90.88 81 LEU A CA 1
ATOM 645 C C . LEU A 1 81 ? -6.809 4.762 -9.899 1.00 90.88 81 LEU A C 1
ATOM 647 O O . LEU A 1 81 ? -7.564 4.737 -8.931 1.00 90.88 81 LEU A O 1
ATOM 651 N N . ASN A 1 82 ? -5.485 4.677 -9.753 1.00 92.06 82 ASN A N 1
ATOM 652 C CA . ASN A 1 82 ? -4.841 4.549 -8.446 1.00 92.06 82 ASN A CA 1
ATOM 653 C C . ASN A 1 82 ? -5.069 5.791 -7.559 1.00 92.06 82 ASN A C 1
ATOM 655 O O . ASN A 1 82 ? -5.327 5.664 -6.361 1.00 92.06 82 ASN A O 1
ATOM 659 N N . ILE A 1 83 ? -5.010 6.991 -8.146 1.00 92.25 83 ILE A N 1
ATOM 660 C CA . ILE A 1 83 ? -5.275 8.251 -7.436 1.00 92.25 83 ILE A CA 1
ATOM 661 C C . ILE A 1 83 ? -6.728 8.312 -6.954 1.00 92.25 83 ILE A C 1
ATOM 663 O O . ILE A 1 83 ? -6.977 8.676 -5.803 1.00 92.25 83 ILE A O 1
ATOM 667 N N . GLU A 1 84 ? -7.684 7.953 -7.809 1.00 93.06 84 GLU A N 1
ATOM 668 C CA . GLU A 1 84 ? -9.101 7.889 -7.447 1.00 93.06 84 GLU A CA 1
ATOM 669 C C . GLU A 1 84 ? -9.350 6.862 -6.348 1.00 93.06 84 GLU A C 1
ATOM 671 O O . GLU A 1 84 ? -10.073 7.153 -5.398 1.00 93.06 84 GLU A O 1
ATOM 676 N N . PHE A 1 85 ? -8.695 5.701 -6.410 1.00 93.50 85 PHE A N 1
ATOM 677 C CA . PHE A 1 85 ? -8.825 4.690 -5.369 1.00 93.50 85 PHE A CA 1
ATOM 678 C C . PHE A 1 85 ? -8.355 5.207 -4.001 1.00 93.50 85 PHE A C 1
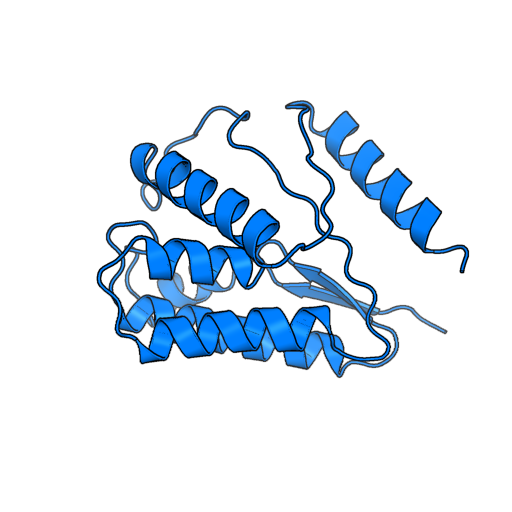ATOM 680 O O . PHE A 1 85 ? -9.077 5.056 -3.017 1.00 93.50 85 PHE A O 1
ATOM 687 N N . ILE A 1 86 ? -7.198 5.879 -3.934 1.00 94.44 86 ILE A N 1
ATOM 688 C CA . ILE A 1 86 ? -6.733 6.526 -2.695 1.00 94.44 86 ILE A CA 1
ATOM 689 C C . ILE A 1 86 ? -7.780 7.529 -2.200 1.00 94.44 86 ILE A C 1
ATOM 691 O O . ILE A 1 86 ? -8.203 7.455 -1.047 1.00 94.44 86 ILE A O 1
ATOM 695 N N . LYS A 1 87 ? -8.225 8.452 -3.061 1.00 93.06 87 LYS A N 1
ATOM 696 C CA . LYS A 1 87 ? -9.188 9.489 -2.668 1.00 93.06 87 LYS A CA 1
ATOM 697 C C . LYS A 1 87 ? -10.492 8.892 -2.146 1.00 93.06 87 LYS A C 1
ATOM 699 O O . LYS A 1 87 ? -10.979 9.344 -1.116 1.00 93.06 87 LYS A O 1
ATOM 704 N N . ASN A 1 88 ? -11.036 7.887 -2.825 1.00 92.75 88 ASN A N 1
ATOM 705 C CA . ASN A 1 88 ? -12.295 7.267 -2.432 1.00 92.75 88 ASN A CA 1
ATOM 706 C C . ASN A 1 88 ? -12.148 6.526 -1.103 1.00 92.75 88 ASN A C 1
ATOM 708 O O . ASN A 1 88 ? -12.960 6.737 -0.208 1.00 92.75 88 ASN A O 1
ATOM 712 N N . LEU A 1 89 ? -11.085 5.734 -0.932 1.00 92.25 89 LEU A N 1
ATOM 713 C CA . LEU A 1 89 ? -10.858 4.965 0.291 1.00 92.25 89 LEU A CA 1
ATOM 714 C C . LEU A 1 89 ? -10.756 5.871 1.530 1.00 92.25 89 LEU A C 1
ATOM 716 O O . LEU A 1 89 ? -11.466 5.654 2.507 1.00 92.25 89 LEU A O 1
ATOM 720 N N . PHE A 1 90 ? -9.911 6.905 1.484 1.00 91.44 90 PHE A N 1
ATOM 721 C CA . PHE A 1 90 ? -9.671 7.779 2.642 1.00 91.44 90 PHE A CA 1
ATOM 722 C C . PHE A 1 90 ? -10.808 8.766 2.938 1.00 91.44 90 PHE A C 1
ATOM 724 O O . PHE A 1 90 ? -10.839 9.323 4.030 1.00 91.44 90 PHE A O 1
ATOM 731 N N . ASN A 1 91 ? -11.745 8.960 2.006 1.00 91.19 91 ASN A N 1
ATOM 732 C CA . ASN A 1 91 ? -12.930 9.800 2.204 1.00 91.19 91 ASN A CA 1
ATOM 733 C C . ASN A 1 91 ? -14.228 8.985 2.326 1.00 91.19 91 ASN A C 1
ATOM 735 O O . ASN A 1 91 ? -15.313 9.563 2.268 1.00 91.19 91 ASN A O 1
ATOM 739 N N . THR A 1 92 ? -14.153 7.655 2.460 1.00 90.56 92 THR A N 1
ATOM 740 C CA . THR A 1 92 ? -15.362 6.830 2.572 1.00 90.56 92 THR A CA 1
ATOM 741 C C . THR A 1 92 ? -16.052 7.087 3.923 1.00 90.56 92 THR A C 1
ATOM 743 O O . THR A 1 92 ? -15.423 6.894 4.969 1.00 90.56 92 THR A O 1
ATOM 746 N N . PRO A 1 93 ? -17.335 7.500 3.941 1.00 87.75 93 PRO A N 1
ATOM 747 C CA . PRO A 1 93 ? -18.062 7.764 5.180 1.00 87.75 93 PRO A CA 1
ATOM 748 C C . PRO A 1 93 ? -18.161 6.528 6.078 1.00 87.75 93 PRO A C 1
ATOM 750 O O . PRO A 1 93 ? -18.362 5.415 5.601 1.00 87.75 93 PRO A O 1
ATOM 753 N N . GLY A 1 94 ? -18.050 6.734 7.392 1.00 86.38 94 GLY A N 1
ATOM 754 C CA . GLY A 1 94 ? -18.161 5.660 8.385 1.00 86.38 94 GLY A CA 1
ATOM 755 C C . GLY A 1 94 ? -16.911 4.787 8.529 1.00 86.38 94 GLY A C 1
ATOM 756 O O . GLY A 1 94 ? -16.922 3.850 9.324 1.00 86.38 94 GLY A O 1
ATOM 757 N N . ILE A 1 95 ? -15.823 5.096 7.813 1.00 87.75 95 ILE A N 1
ATOM 758 C CA . ILE A 1 95 ? -14.570 4.338 7.881 1.00 87.75 95 ILE A CA 1
ATOM 759 C C . ILE A 1 95 ? -13.492 5.160 8.571 1.00 87.75 95 ILE A C 1
ATOM 761 O O . ILE A 1 95 ? -13.137 6.252 8.133 1.00 87.75 95 ILE A O 1
ATOM 765 N N . LYS A 1 96 ? -12.912 4.590 9.627 1.00 89.75 96 LYS A N 1
ATOM 766 C CA . LYS A 1 96 ? -11.718 5.125 10.281 1.00 89.75 96 LYS A CA 1
ATOM 767 C C . LYS A 1 96 ? -10.492 4.356 9.801 1.00 89.75 96 LYS A C 1
ATOM 769 O O . LYS A 1 96 ? -10.386 3.154 10.033 1.00 89.75 96 LYS A O 1
ATOM 774 N N . ILE A 1 97 ? -9.561 5.046 9.145 1.00 91.94 97 ILE A N 1
ATOM 775 C CA . ILE A 1 97 ? -8.318 4.446 8.645 1.00 91.94 97 ILE A CA 1
ATOM 776 C C . ILE A 1 97 ? -7.155 4.849 9.544 1.00 91.94 97 ILE A C 1
ATOM 778 O O . ILE A 1 97 ? -6.862 6.031 9.704 1.00 91.94 97 ILE A O 1
ATOM 782 N N . LEU A 1 98 ? -6.459 3.850 10.086 1.00 93.81 98 LEU A N 1
ATOM 783 C CA . LEU A 1 98 ? -5.177 4.024 10.762 1.00 93.81 98 LEU A CA 1
ATOM 784 C C . LEU A 1 98 ? -4.070 3.530 9.833 1.00 93.81 98 LEU A C 1
ATOM 786 O O . LEU A 1 98 ? -4.036 2.354 9.470 1.00 93.81 98 LEU A O 1
ATOM 790 N N . LEU A 1 99 ? -3.176 4.433 9.433 1.00 95.44 99 LEU A N 1
ATOM 791 C CA . LEU A 1 99 ? -2.078 4.114 8.529 1.00 95.44 99 LEU A CA 1
ATOM 792 C C . LEU A 1 99 ? -0.751 4.066 9.282 1.00 95.44 99 LEU A C 1
ATOM 794 O O . LEU A 1 99 ? -0.296 5.073 9.821 1.00 95.44 99 LEU A O 1
ATOM 798 N N . PHE A 1 100 ? -0.100 2.906 9.254 1.00 95.06 100 PHE A N 1
ATOM 799 C CA . PHE A 1 100 ? 1.239 2.712 9.800 1.00 95.06 100 PHE A CA 1
ATOM 800 C C . PHE A 1 100 ? 2.239 2.606 8.653 1.00 95.06 100 PHE A C 1
ATOM 802 O O . PHE A 1 100 ? 2.137 1.723 7.800 1.00 95.06 100 PHE A O 1
ATOM 809 N N . TYR A 1 101 ? 3.201 3.519 8.622 1.00 94.19 101 TYR A N 1
ATOM 810 C CA . TYR A 1 101 ? 4.248 3.548 7.612 1.00 94.19 101 TYR A CA 1
ATOM 811 C C . TYR A 1 101 ? 5.568 3.068 8.215 1.00 94.19 101 TYR A C 1
ATOM 813 O O . TYR A 1 101 ? 6.063 3.617 9.199 1.00 94.19 101 TYR A O 1
ATOM 821 N N . PHE A 1 102 ? 6.140 2.037 7.595 1.00 91.06 102 PHE A N 1
ATOM 822 C CA . PHE A 1 102 ? 7.408 1.439 7.994 1.00 91.06 102 PHE A CA 1
ATOM 823 C C . PHE A 1 102 ? 8.509 1.923 7.040 1.00 91.06 102 PHE A C 1
ATOM 825 O O . PHE A 1 102 ? 8.576 1.437 5.906 1.00 91.06 102 PHE A O 1
ATOM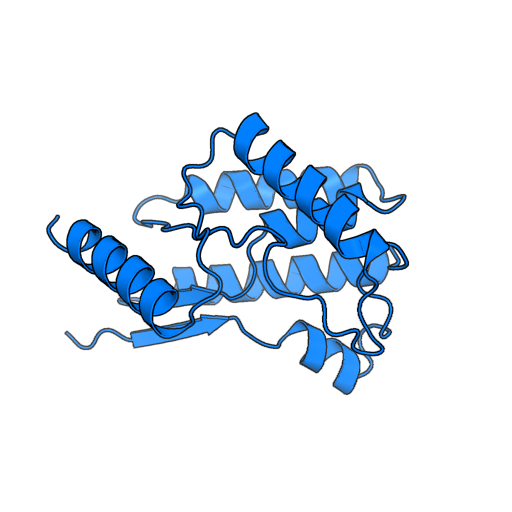 832 N N . PRO A 1 103 ? 9.366 2.873 7.457 1.00 87.25 103 PRO A N 1
ATOM 833 C CA . PRO A 1 103 ? 10.483 3.322 6.643 1.00 87.25 103 PRO A CA 1
ATOM 834 C C . PRO A 1 103 ? 11.482 2.184 6.385 1.00 87.25 103 PRO A C 1
ATOM 836 O O . PRO A 1 103 ? 11.470 1.162 7.081 1.00 87.25 103 PRO A O 1
ATOM 839 N N . PRO A 1 104 ? 12.390 2.330 5.404 1.00 84.88 104 PRO A N 1
ATOM 840 C CA . PRO A 1 104 ? 13.329 1.286 5.020 1.00 84.88 104 PRO A CA 1
ATOM 841 C C . PRO A 1 104 ? 14.504 1.129 6.010 1.00 84.88 104 PRO A C 1
ATOM 843 O O . PRO A 1 104 ? 15.653 1.026 5.605 1.00 84.88 104 PRO A O 1
ATOM 846 N N . ILE A 1 105 ? 14.217 1.104 7.312 1.00 75.88 105 ILE A N 1
ATOM 847 C CA . ILE A 1 105 ? 15.191 1.013 8.412 1.00 75.88 105 ILE A CA 1
ATOM 848 C C . ILE A 1 105 ? 15.596 -0.428 8.747 1.00 75.88 105 ILE A C 1
ATOM 850 O O . ILE A 1 105 ? 16.656 -0.661 9.315 1.00 75.88 105 ILE A O 1
ATOM 854 N N . ILE A 1 106 ? 14.750 -1.406 8.410 1.00 69.75 106 ILE A N 1
ATOM 855 C CA . ILE A 1 106 ? 15.045 -2.828 8.629 1.00 69.75 106 ILE A CA 1
ATOM 856 C C . ILE A 1 106 ? 16.015 -3.285 7.532 1.00 69.75 106 ILE A C 1
ATOM 858 O O . ILE A 1 106 ? 15.745 -2.970 6.365 1.00 69.75 106 ILE A O 1
ATOM 862 N N . PRO A 1 107 ? 17.092 -4.031 7.851 1.00 67.88 107 PRO A N 1
ATOM 863 C CA . PRO A 1 107 ? 17.988 -4.595 6.848 1.00 67.88 107 PRO A CA 1
ATOM 864 C C . PRO A 1 107 ? 17.210 -5.320 5.754 1.00 67.88 107 PRO A C 1
ATOM 866 O O . PRO A 1 107 ? 16.274 -6.078 6.022 1.00 67.88 107 PRO A O 1
ATOM 869 N N . TYR A 1 108 ? 17.550 -5.020 4.505 1.00 66.38 108 TYR A N 1
ATOM 870 C CA . TYR A 1 108 ? 16.886 -5.626 3.370 1.00 66.38 108 TYR A CA 1
ATOM 871 C C . TYR A 1 108 ? 17.374 -7.064 3.207 1.00 66.38 108 TYR A C 1
ATOM 873 O O . TYR A 1 108 ? 18.528 -7.286 2.856 1.00 66.38 108 TYR A O 1
ATOM 881 N N . VAL A 1 109 ? 16.501 -8.039 3.453 1.00 67.81 109 VAL A N 1
ATOM 882 C CA . VAL A 1 109 ? 16.765 -9.415 3.029 1.00 67.81 109 VAL A CA 1
ATOM 883 C C . VAL A 1 109 ? 16.282 -9.521 1.595 1.00 67.81 109 VAL A C 1
ATOM 885 O O . VAL A 1 109 ? 15.084 -9.392 1.332 1.00 67.81 109 VAL A O 1
ATOM 888 N N . GLN A 1 110 ? 17.222 -9.696 0.675 1.00 60.09 110 GLN A N 1
ATOM 889 C CA . GLN A 1 110 ? 16.910 -9.941 -0.721 1.00 60.09 110 GLN A CA 1
ATOM 890 C C . GLN A 1 110 ? 16.175 -11.283 -0.808 1.00 60.09 110 GLN A C 1
ATOM 892 O O . GLN A 1 110 ? 16.748 -12.328 -0.520 1.00 60.09 110 GLN A O 1
ATOM 897 N N . ASP A 1 111 ? 14.887 -11.240 -1.136 1.00 58.25 111 ASP A N 1
ATOM 898 C CA . ASP A 1 111 ? 14.200 -12.390 -1.707 1.00 58.25 111 ASP A CA 1
ATOM 899 C C . ASP A 1 111 ? 14.222 -12.220 -3.226 1.00 58.25 111 ASP A C 1
ATOM 901 O O . ASP A 1 111 ? 14.202 -11.088 -3.711 1.00 58.25 111 ASP A O 1
ATOM 905 N N . ASP A 1 112 ? 14.284 -13.313 -3.987 1.00 60.72 112 ASP A N 1
ATOM 906 C CA . ASP A 1 112 ? 14.443 -13.326 -5.458 1.00 60.72 112 ASP A CA 1
ATOM 907 C C . ASP A 1 112 ? 13.352 -12.556 -6.242 1.00 60.72 112 ASP A C 1
ATOM 909 O O . ASP A 1 112 ? 13.352 -12.515 -7.467 1.00 60.72 112 ASP A O 1
ATOM 913 N N . ILE A 1 113 ? 12.419 -11.923 -5.530 1.00 65.06 113 ILE A N 1
ATOM 914 C CA . ILE A 1 113 ? 11.252 -11.199 -6.020 1.00 65.06 113 ILE A CA 1
ATOM 915 C C . ILE A 1 113 ? 11.461 -9.675 -5.950 1.00 65.06 113 ILE A C 1
ATOM 917 O O . ILE A 1 113 ? 10.947 -8.932 -6.788 1.00 65.06 113 ILE A O 1
ATOM 921 N N . ARG A 1 114 ? 12.181 -9.163 -4.946 1.00 66.38 114 ARG A N 1
ATOM 922 C CA . ARG A 1 114 ? 12.278 -7.719 -4.678 1.00 66.38 114 ARG A CA 1
ATOM 923 C C . ARG A 1 114 ? 13.733 -7.253 -4.789 1.00 66.38 114 ARG A C 1
ATOM 925 O O . ARG A 1 114 ? 14.659 -7.965 -4.390 1.00 66.38 114 ARG A O 1
ATOM 932 N N . LYS A 1 115 ? 13.968 -6.010 -5.227 1.00 72.19 115 LYS A N 1
ATOM 933 C CA . LYS A 1 115 ? 15.330 -5.448 -5.346 1.00 72.19 115 LYS A CA 1
ATOM 934 C C . LYS A 1 115 ? 15.553 -4.287 -4.379 1.00 72.19 115 LYS A C 1
ATOM 936 O O . LYS A 1 115 ? 14.697 -3.421 -4.213 1.00 72.19 115 LYS A O 1
ATOM 941 N N . GLU A 1 116 ? 16.752 -4.200 -3.801 1.00 76.38 116 GLU A N 1
ATOM 942 C CA . GLU A 1 116 ? 17.108 -3.133 -2.851 1.00 76.38 116 GLU A CA 1
ATOM 943 C C . GLU A 1 116 ? 16.951 -1.728 -3.462 1.00 76.38 116 GLU A C 1
ATOM 945 O O . GLU A 1 116 ? 16.358 -0.833 -2.858 1.00 76.38 116 GLU A O 1
ATOM 950 N N . LYS A 1 117 ? 17.395 -1.546 -4.712 1.00 77.75 117 LYS A N 1
ATOM 951 C CA . LYS A 1 117 ? 17.218 -0.286 -5.453 1.00 77.75 117 LYS A CA 1
ATOM 952 C C . LYS A 1 117 ? 15.739 0.081 -5.634 1.00 77.75 117 LYS A C 1
ATOM 954 O O . LYS A 1 117 ? 15.391 1.262 -5.578 1.00 77.75 117 LYS A O 1
ATOM 959 N N . GLY A 1 118 ? 14.877 -0.918 -5.838 1.00 79.81 118 GLY A N 1
ATOM 960 C CA . GLY A 1 118 ? 13.432 -0.730 -5.964 1.00 79.81 118 GLY A CA 1
ATOM 961 C C . GLY A 1 118 ? 12.808 -0.231 -4.666 1.00 79.81 118 GLY A C 1
ATOM 962 O O . GLY A 1 118 ? 12.044 0.733 -4.680 1.00 79.81 118 GLY A O 1
ATOM 963 N N . ARG A 1 119 ? 13.248 -0.778 -3.525 1.00 83.19 119 ARG A N 1
ATOM 964 C CA . ARG A 1 119 ? 12.799 -0.366 -2.187 1.00 83.19 119 ARG A CA 1
ATOM 965 C C . ARG A 1 119 ? 12.943 1.138 -1.949 1.00 83.19 119 ARG A C 1
ATOM 967 O O . ARG A 1 119 ? 11.968 1.773 -1.559 1.00 83.19 119 ARG A O 1
ATOM 974 N N . LEU A 1 120 ? 14.126 1.712 -2.181 1.00 86.25 120 LEU A N 1
ATOM 975 C CA . LEU A 1 120 ? 14.371 3.143 -1.938 1.00 86.25 120 LEU A CA 1
ATOM 976 C C . LEU A 1 120 ? 13.578 4.039 -2.898 1.00 86.25 120 LEU A C 1
ATOM 978 O O . LEU A 1 120 ? 13.071 5.091 -2.500 1.00 86.25 120 LEU A O 1
ATOM 982 N N . LEU A 1 121 ? 13.448 3.626 -4.164 1.00 88.12 121 LEU A N 1
ATOM 983 C CA . LEU A 1 121 ? 12.667 4.371 -5.150 1.00 88.12 121 LEU A CA 1
ATOM 984 C C . LEU A 1 121 ? 11.186 4.402 -4.764 1.00 88.12 121 LEU A C 1
ATOM 986 O O . LEU A 1 121 ? 10.579 5.475 -4.736 1.00 88.12 121 LEU A O 1
ATOM 990 N N . VAL A 1 122 ? 10.627 3.238 -4.442 1.00 89.31 122 VAL A N 1
ATOM 991 C CA . VAL A 1 122 ? 9.228 3.082 -4.040 1.00 89.31 122 VAL A CA 1
ATOM 992 C C . VAL A 1 122 ? 8.963 3.823 -2.732 1.00 89.31 122 VAL A C 1
ATOM 994 O O . VAL A 1 122 ? 7.968 4.538 -2.642 1.00 89.31 122 VAL A O 1
ATOM 997 N N . ASP A 1 123 ? 9.879 3.765 -1.764 1.00 91.19 123 ASP A N 1
ATOM 998 C CA . ASP A 1 123 ? 9.772 4.516 -0.509 1.00 91.19 123 ASP A CA 1
ATOM 999 C C . ASP A 1 123 ? 9.639 6.028 -0.738 1.00 91.19 123 ASP A C 1
ATOM 1001 O O . ASP A 1 123 ? 8.720 6.677 -0.230 1.00 91.19 123 ASP A O 1
ATOM 1005 N N . LYS A 1 124 ? 10.502 6.591 -1.595 1.00 92.56 124 LYS A N 1
ATOM 1006 C CA . LYS A 1 124 ? 10.440 8.009 -1.971 1.00 92.56 124 LYS A CA 1
ATOM 1007 C C . LYS A 1 124 ? 9.085 8.373 -2.584 1.00 92.56 124 LYS A C 1
ATOM 1009 O O . LYS A 1 124 ? 8.567 9.462 -2.327 1.00 92.56 124 LYS A O 1
ATOM 1014 N N . LYS A 1 125 ? 8.500 7.484 -3.394 1.00 94.12 125 LYS A N 1
ATOM 1015 C CA . LYS A 1 125 ? 7.167 7.684 -3.984 1.00 94.12 125 LYS A CA 1
ATOM 1016 C C . LYS A 1 125 ? 6.061 7.588 -2.933 1.00 94.12 125 LYS A C 1
ATOM 1018 O O . LYS A 1 125 ? 5.176 8.436 -2.954 1.00 94.12 125 LYS A O 1
ATOM 1023 N N . ILE A 1 126 ? 6.135 6.640 -1.997 1.00 95.44 126 ILE A N 1
ATOM 1024 C CA . ILE A 1 126 ? 5.184 6.515 -0.879 1.00 95.44 126 ILE A CA 1
ATOM 1025 C C . ILE A 1 126 ? 5.163 7.808 -0.062 1.00 95.44 126 ILE A C 1
ATOM 1027 O O . ILE A 1 126 ? 4.102 8.409 0.090 1.00 95.44 126 ILE A O 1
ATOM 1031 N N . ARG A 1 127 ? 6.327 8.295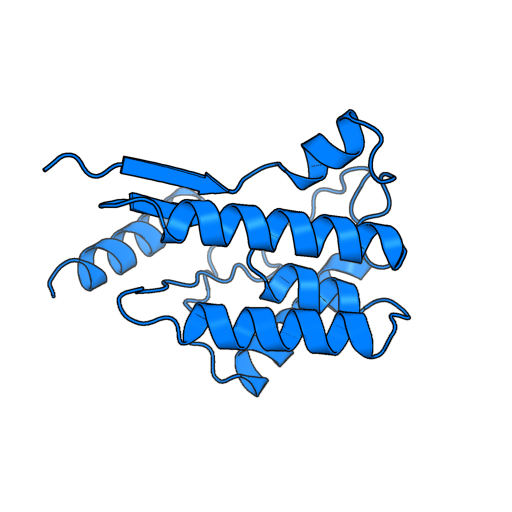 0.389 1.00 95.06 127 ARG A N 1
ATOM 1032 C CA . ARG A 1 127 ? 6.427 9.556 1.148 1.00 95.06 127 ARG A CA 1
ATOM 1033 C C . ARG A 1 127 ? 5.861 10.746 0.372 1.00 95.06 127 ARG A C 1
ATOM 1035 O O . ARG A 1 127 ? 5.182 11.590 0.952 1.00 95.06 127 ARG A O 1
ATOM 1042 N N . LYS A 1 128 ? 6.120 10.807 -0.940 1.00 95.44 128 LYS A N 1
ATOM 1043 C CA . LYS A 1 128 ? 5.548 11.839 -1.814 1.00 95.44 128 LYS A CA 1
ATOM 1044 C C . LYS A 1 128 ? 4.020 11.763 -1.849 1.00 95.44 128 LYS A C 1
ATOM 1046 O O . LYS A 1 128 ? 3.390 12.792 -1.674 1.00 95.44 128 LYS A O 1
ATOM 1051 N N . ILE A 1 129 ? 3.434 10.579 -2.028 1.00 95.81 129 ILE A N 1
ATOM 1052 C CA . ILE A 1 129 ? 1.974 10.394 -2.038 1.00 95.81 129 ILE A CA 1
ATOM 1053 C C . ILE A 1 129 ? 1.377 10.805 -0.685 1.00 95.81 129 ILE A C 1
ATOM 1055 O O . ILE A 1 129 ? 0.439 11.590 -0.651 1.00 95.81 129 ILE A O 1
ATOM 1059 N N . LEU A 1 130 ? 1.950 10.347 0.433 1.00 95.81 130 LEU A N 1
ATOM 1060 C CA . LEU A 1 130 ? 1.480 10.724 1.772 1.00 95.81 130 LEU A CA 1
ATOM 1061 C C . LEU A 1 130 ? 1.427 12.248 1.952 1.00 95.81 130 LEU A C 1
ATOM 1063 O O . LEU A 1 130 ? 0.433 12.774 2.446 1.00 95.81 130 LEU A O 1
ATOM 1067 N N . LYS A 1 131 ? 2.468 12.953 1.490 1.00 95.75 131 LYS A N 1
ATOM 1068 C CA . LYS A 1 131 ? 2.544 14.417 1.528 1.00 95.75 131 LYS A CA 1
ATOM 1069 C C . LYS A 1 131 ? 1.554 15.084 0.569 1.00 95.75 131 LYS A C 1
ATOM 1071 O O . LYS A 1 131 ? 0.811 15.962 0.989 1.00 95.75 131 LYS A O 1
ATOM 1076 N N . ASP A 1 132 ? 1.555 14.686 -0.702 1.00 94.38 132 ASP A N 1
ATOM 1077 C CA . ASP A 1 132 ? 0.763 15.318 -1.767 1.00 94.38 132 ASP A CA 1
ATOM 1078 C C . ASP A 1 132 ? -0.751 15.188 -1.507 1.00 94.38 132 ASP A C 1
ATOM 1080 O O . ASP A 1 132 ? -1.516 16.075 -1.876 1.00 94.38 132 ASP A O 1
ATOM 1084 N N . PHE A 1 133 ? -1.181 14.104 -0.852 1.00 94.19 133 PHE A N 1
ATOM 1085 C CA . PHE A 1 133 ? -2.583 13.853 -0.500 1.00 94.19 133 PHE A CA 1
ATOM 1086 C C . PHE A 1 133 ? -2.929 14.204 0.955 1.00 94.19 133 PHE A C 1
ATOM 1088 O O . PHE A 1 133 ? -4.064 13.979 1.365 1.00 94.19 133 PHE A O 1
ATOM 1095 N N . ASN A 1 134 ? -1.977 14.742 1.729 1.00 94.62 134 ASN A N 1
ATOM 1096 C CA . ASN A 1 134 ? -2.139 15.056 3.152 1.00 94.62 134 ASN A CA 1
ATOM 1097 C C . ASN A 1 134 ? -2.743 13.891 3.968 1.00 94.62 134 ASN A C 1
ATOM 1099 O O . ASN A 1 134 ? -3.653 14.078 4.776 1.00 94.62 134 ASN A O 1
ATOM 1103 N N . ILE A 1 135 ? -2.267 12.668 3.717 1.00 94.81 135 ILE A N 1
ATOM 1104 C CA . ILE A 1 135 ? -2.781 11.463 4.377 1.00 94.81 135 ILE A CA 1
ATOM 1105 C C . ILE A 1 135 ? -2.128 11.356 5.758 1.00 94.81 135 ILE A C 1
ATOM 1107 O O . ILE A 1 135 ? -0.899 11.285 5.818 1.00 94.81 135 ILE A O 1
ATOM 1111 N N . PRO A 1 136 ? -2.894 11.305 6.862 1.00 93.56 136 PRO A N 1
ATOM 1112 C CA . PRO A 1 136 ? -2.325 11.107 8.189 1.00 93.56 136 PRO A CA 1
ATOM 1113 C C . PRO A 1 136 ? -1.742 9.696 8.318 1.00 93.56 136 PRO A C 1
ATOM 1115 O O . PRO A 1 136 ? -2.355 8.710 7.904 1.00 93.56 136 PRO A O 1
ATOM 1118 N N . PHE A 1 137 ? -0.549 9.590 8.902 1.00 95.44 137 PHE A N 1
ATOM 1119 C CA . PHE A 1 137 ? 0.119 8.312 9.138 1.00 95.44 137 PHE A CA 1
ATOM 1120 C C . PHE A 1 137 ? 1.002 8.353 10.384 1.00 95.44 137 PHE A C 1
ATOM 1122 O O . PHE A 1 137 ? 1.461 9.411 10.811 1.00 95.44 137 PHE A O 1
ATOM 1129 N N . ILE A 1 138 ? 1.276 7.169 10.924 1.00 95.00 138 ILE A N 1
ATOM 1130 C CA . ILE A 1 138 ? 2.186 6.946 12.045 1.00 95.00 138 ILE A CA 1
ATOM 1131 C C . ILE A 1 138 ? 3.461 6.320 11.484 1.00 95.00 138 ILE A C 1
ATOM 1133 O O . ILE A 1 138 ? 3.433 5.221 10.926 1.00 95.00 138 ILE A O 1
ATOM 1137 N N . GLU A 1 139 ? 4.584 7.031 11.591 1.00 93.81 139 GLU A N 1
ATOM 1138 C CA . GLU A 1 139 ? 5.886 6.522 11.153 1.00 93.81 139 GLU A CA 1
ATOM 1139 C C . GLU A 1 139 ? 6.492 5.615 12.231 1.00 93.81 139 GLU A C 1
ATOM 1141 O O . GLU A 1 139 ? 6.779 6.050 13.345 1.00 93.81 139 GLU A O 1
ATOM 1146 N N . VAL A 1 140 ? 6.723 4.350 11.889 1.00 93.06 140 VAL A N 1
ATOM 1147 C CA . VAL A 1 140 ? 7.213 3.328 12.819 1.00 93.06 140 VAL A CA 1
ATOM 1148 C C . VAL A 1 140 ? 8.730 3.166 12.671 1.00 93.06 140 VAL A C 1
ATOM 1150 O O . VAL A 1 140 ? 9.203 2.410 11.827 1.00 93.06 140 VAL A O 1
ATOM 1153 N N . LYS A 1 141 ? 9.510 3.892 13.483 1.00 90.25 141 LYS A N 1
ATOM 1154 C CA . LYS A 1 141 ? 10.978 4.024 13.324 1.00 90.25 141 LYS A CA 1
ATOM 1155 C C . LYS A 1 141 ? 11.840 3.004 14.081 1.00 90.25 141 LYS A C 1
ATOM 1157 O O . LYS A 1 141 ? 13.062 3.080 13.997 1.00 90.25 141 LYS A O 1
ATOM 1162 N N . THR A 1 142 ? 11.241 2.067 14.810 1.00 89.12 142 THR A N 1
ATOM 1163 C CA . THR A 1 142 ? 11.985 1.033 15.549 1.00 89.12 142 THR A CA 1
ATOM 1164 C C . THR A 1 142 ? 12.148 -0.246 14.725 1.00 89.12 142 THR A C 1
ATOM 1166 O O . THR A 1 142 ? 11.243 -0.655 13.990 1.00 89.12 142 THR A O 1
ATOM 1169 N N . THR A 1 143 ? 13.320 -0.873 14.822 1.00 86.81 143 THR A N 1
ATOM 1170 C CA . THR A 1 143 ? 13.604 -2.180 14.213 1.00 86.81 143 THR A CA 1
ATOM 1171 C C . THR A 1 143 ? 13.123 -3.336 15.097 1.00 86.81 143 THR A C 1
ATOM 1173 O O . THR A 1 143 ? 12.818 -4.415 14.572 1.00 86.81 143 THR A O 1
ATOM 1176 N N . ASP A 1 144 ? 12.959 -3.102 16.404 1.00 91.31 144 ASP A N 1
ATOM 1177 C CA . ASP A 1 144 ? 12.492 -4.096 17.368 1.00 91.31 144 ASP A CA 1
ATOM 1178 C C . ASP A 1 144 ? 11.025 -4.479 17.112 1.00 91.31 144 ASP A C 1
ATOM 1180 O O . ASP A 1 144 ? 10.147 -3.634 16.943 1.00 91.31 144 ASP A O 1
ATOM 1184 N N . ILE A 1 145 ? 10.736 -5.780 17.025 1.00 89.75 145 ILE A N 1
ATOM 1185 C CA . ILE A 1 145 ? 9.382 -6.265 16.708 1.00 89.75 145 ILE A CA 1
ATOM 1186 C C . ILE A 1 145 ? 8.409 -5.962 17.853 1.00 89.75 145 ILE A C 1
ATOM 1188 O O . ILE A 1 145 ? 7.265 -5.582 17.596 1.00 89.75 145 ILE A O 1
ATOM 1192 N N . LYS A 1 146 ? 8.842 -6.121 19.106 1.00 94.00 146 LYS A N 1
ATOM 1193 C CA . LYS A 1 146 ? 7.979 -5.971 20.281 1.00 94.00 146 LYS A CA 1
ATOM 1194 C C . LYS A 1 146 ? 7.569 -4.512 20.464 1.00 94.00 146 LYS A C 1
ATOM 1196 O O . LYS A 1 146 ? 6.391 -4.235 20.672 1.00 94.00 146 LYS A O 1
ATOM 1201 N N . GLU A 1 147 ? 8.503 -3.580 20.308 1.00 93.50 147 GLU A N 1
ATOM 1202 C CA . GLU A 1 147 ? 8.228 -2.143 20.312 1.00 93.50 147 GLU A CA 1
ATOM 1203 C C . GLU A 1 147 ? 7.280 -1.738 19.180 1.00 93.50 147 GLU A C 1
ATOM 1205 O O . GLU A 1 147 ? 6.326 -0.999 19.424 1.00 93.50 147 GLU A O 1
ATOM 1210 N N . ARG A 1 148 ? 7.476 -2.266 17.960 1.00 92.00 148 ARG A N 1
ATOM 1211 C CA . ARG A 1 148 ? 6.562 -2.011 16.832 1.00 92.00 148 ARG A CA 1
ATOM 1212 C C . ARG A 1 148 ? 5.135 -2.436 17.148 1.00 92.00 148 ARG A C 1
ATOM 1214 O O . ARG A 1 148 ? 4.203 -1.666 16.932 1.00 92.00 148 ARG A O 1
ATOM 1221 N N . VAL A 1 149 ? 4.966 -3.653 17.659 1.00 93.06 149 VAL A N 1
ATOM 1222 C CA . VAL A 1 149 ? 3.649 -4.189 18.021 1.00 93.06 149 VAL A CA 1
ATOM 1223 C C . VAL A 1 149 ? 3.012 -3.348 19.127 1.00 93.06 149 VAL A C 1
ATOM 1225 O O . VAL A 1 149 ? 1.848 -2.971 19.004 1.00 93.06 149 VAL A O 1
ATOM 1228 N N . ASN A 1 150 ? 3.774 -2.987 20.163 1.00 94.25 150 ASN A N 1
ATOM 1229 C CA . ASN A 1 150 ? 3.278 -2.151 21.256 1.00 94.25 150 ASN A CA 1
ATOM 1230 C C . ASN A 1 150 ? 2.808 -0.773 20.767 1.00 94.25 150 ASN A C 1
ATOM 1232 O O . ASN A 1 150 ? 1.728 -0.336 21.160 1.00 94.25 150 ASN A O 1
ATOM 1236 N N . LEU A 1 151 ? 3.570 -0.128 19.876 1.00 93.25 151 LEU A N 1
ATOM 1237 C CA . LEU A 1 151 ? 3.217 1.164 19.278 1.00 93.25 151 LEU A CA 1
ATOM 1238 C C . LEU A 1 151 ? 1.926 1.090 18.449 1.00 93.25 151 LEU A C 1
ATOM 1240 O O . LEU A 1 151 ? 1.085 1.985 18.518 1.00 93.25 151 LEU A O 1
ATOM 1244 N N . ILE A 1 152 ? 1.760 0.031 17.652 1.00 92.62 152 ILE A N 1
ATOM 1245 C CA . ILE A 1 152 ? 0.552 -0.172 16.840 1.00 92.62 152 ILE A CA 1
ATOM 1246 C C . ILE A 1 152 ? -0.660 -0.390 17.748 1.00 92.62 152 ILE A C 1
ATOM 1248 O O . ILE A 1 152 ? -1.698 0.245 17.562 1.00 92.62 152 ILE A O 1
ATOM 1252 N N . ILE A 1 153 ? -0.525 -1.251 18.762 1.00 92.19 153 ILE A N 1
ATOM 1253 C CA . ILE A 1 153 ? -1.601 -1.543 19.715 1.00 92.19 153 ILE A CA 1
ATOM 1254 C C . ILE A 1 153 ? -1.997 -0.290 20.503 1.00 92.19 153 ILE A C 1
ATOM 1256 O O . ILE A 1 153 ? -3.193 -0.080 20.711 1.00 92.19 153 ILE A O 1
ATOM 1260 N N . SER A 1 154 ? -1.042 0.543 20.935 1.00 92.38 154 SER A N 1
ATOM 1261 C CA . SER A 1 154 ? -1.357 1.771 21.677 1.00 92.38 154 SER A CA 1
ATOM 1262 C C . SER A 1 154 ? -2.203 2.729 20.835 1.00 92.38 154 SER A C 1
ATOM 1264 O O . SER A 1 154 ? -3.272 3.140 21.278 1.00 92.38 154 SER A O 1
ATOM 1266 N N . HIS A 1 155 ? -1.809 2.966 19.580 1.00 91.31 155 HIS A N 1
ATOM 1267 C CA . HIS A 1 155 ? -2.558 3.827 18.663 1.00 91.31 155 HIS A CA 1
ATOM 1268 C C . HIS A 1 155 ? -3.945 3.271 18.341 1.00 91.31 155 HIS A C 1
ATOM 1270 O O . HIS A 1 155 ? -4.901 4.038 18.249 1.00 91.31 155 HIS A O 1
ATOM 1276 N N . ILE A 1 156 ? -4.085 1.950 18.184 1.00 89.31 156 ILE A N 1
ATOM 1277 C CA . ILE A 1 156 ? -5.401 1.327 17.992 1.00 89.31 156 ILE A CA 1
ATOM 1278 C C . ILE A 1 156 ? -6.290 1.590 19.212 1.00 89.31 156 ILE A C 1
ATOM 1280 O O . ILE A 1 156 ? -7.424 2.030 19.040 1.00 89.31 156 ILE A O 1
ATOM 1284 N N . LYS A 1 157 ? -5.782 1.372 20.432 1.00 88.00 157 LYS A N 1
ATOM 1285 C CA . LYS A 1 157 ? -6.543 1.580 21.676 1.00 88.00 157 LYS A CA 1
ATOM 1286 C C . LYS A 1 157 ? -6.988 3.031 21.849 1.00 88.00 157 LYS A C 1
ATOM 1288 O O . LYS A 1 157 ? -8.158 3.265 22.120 1.00 88.00 157 LYS A O 1
ATOM 1293 N N . GLU A 1 158 ? -6.095 3.994 21.634 1.00 87.31 158 GLU A N 1
ATOM 1294 C CA . GLU A 1 158 ? -6.412 5.433 21.693 1.00 87.31 158 GLU A CA 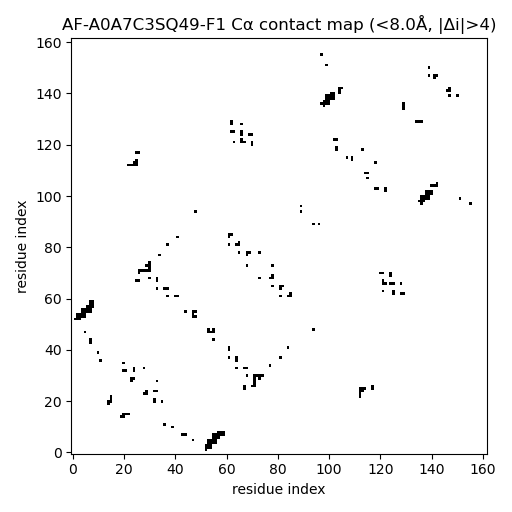1
ATOM 1295 C C . GLU A 1 158 ? -7.515 5.826 20.701 1.00 87.31 158 GLU A C 1
ATOM 1297 O O . GLU A 1 158 ? -8.311 6.724 20.958 1.00 87.31 158 GLU A O 1
ATOM 1302 N N . ASN A 1 159 ? -7.602 5.115 19.577 1.00 81.38 159 ASN A N 1
ATOM 1303 C CA . ASN A 1 159 ? -8.569 5.382 18.522 1.00 81.38 159 ASN A CA 1
ATOM 1304 C C . ASN A 1 159 ? -9.879 4.588 18.635 1.00 81.38 159 ASN A C 1
ATOM 1306 O O . ASN A 1 159 ? -10.764 4.827 17.812 1.00 81.38 159 ASN A O 1
ATOM 1310 N N . GLN A 1 160 ? -10.014 3.693 19.620 1.00 67.56 160 GLN A N 1
ATOM 1311 C CA . GLN A 1 160 ? -11.242 2.941 19.915 1.00 67.56 160 GLN A CA 1
ATOM 1312 C C . GLN A 1 160 ? -12.172 3.645 20.925 1.00 67.56 160 GLN A C 1
ATOM 1314 O O . GLN A 1 160 ? -13.316 3.229 21.063 1.00 67.56 160 GLN A O 1
ATOM 1319 N N . VAL A 1 161 ? -11.712 4.688 21.631 1.00 47.69 161 VAL A N 1
ATOM 1320 C CA . VAL A 1 161 ? -12.461 5.374 22.714 1.00 47.69 161 VAL A CA 1
ATOM 1321 C C . VAL A 1 161 ? -13.311 6.551 22.190 1.00 47.69 161 VAL A C 1
ATOM 1323 O O . VAL A 1 161 ? -13.421 7.584 22.842 1.00 47.69 161 VAL A O 1
ATOM 1326 N N . GLN A 1 162 ? -13.899 6.437 20.997 1.00 42.56 162 GLN A N 1
ATOM 1327 C CA . GLN A 1 162 ? -14.781 7.467 20.421 1.00 42.56 162 GLN A CA 1
ATOM 1328 C C . GLN A 1 162 ? -16.077 6.859 19.907 1.00 42.56 162 GLN A C 1
ATOM 1330 O O . GLN A 1 162 ? -15.981 5.876 19.139 1.00 42.56 162 GLN A O 1
#

Solvent-accessible surface area (backbone atoms only — not comparable to full-atom values): 9742 Å² total; per-residue (Å²): 134,80,77,43,78,41,75,49,66,67,59,69,59,50,35,36,76,71,64,77,33,71,68,53,72,45,58,75,31,53,60,67,48,53,50,56,53,46,54,52,49,50,52,53,50,52,54,38,69,73,37,84,60,47,50,70,49,60,81,67,52,58,59,53,55,38,17,42,48,73,57,33,98,52,60,72,64,63,51,49,54,36,53,50,50,43,55,49,64,80,65,38,85,96,63,86,86,84,43,79,42,74,64,92,76,57,85,83,78,81,46,104,56,56,51,74,73,37,52,58,55,34,48,56,38,37,56,47,50,37,59,77,67,68,53,78,67,46,78,52,87,64,78,52,66,68,61,48,52,51,56,52,52,50,54,51,55,71,68,63,80,117

Nearest PDB structures (foldseek):
  3uwo-assembly3_B  TM=5.941E-01  e=5.486E-02  Pseudomonas aeruginosa PAO1
  2plr-assembly1_B  TM=5.029E-01  e=1.726E-02  Sulfurisphaera tokodaii str. 7
  5x98-assembly1_B  TM=6.305E-01  e=1.384E-01  Thermus thermophilus HB8
  5zax-assembly1_A  TM=6.398E-01  e=1.553E-01  Thermus thermophilus HB8
  6yt1-assembly1_B  TM=4.801E-01  e=7.058E+00  Mycobacterium tuberculosis H37Rv

InterPro domains:
  IPR027417 P-loop containing nucleoside triphosphate hydrolase [G3DSA:3.40.50.300] (1-151)
  IPR038727 NadR/Ttd14, AAA domain [PF13521] (5-148)

Organism: NCBI:txid513050